Protein AF-A0A383CD96-F1 (afdb_monomer)

Solvent-accessible surface area (backbone atoms only — not comparable to full-atom values): 6194 Å² total; per-residue (Å²): 145,59,89,68,52,88,76,49,79,53,64,38,72,43,41,35,28,44,27,41,89,88,65,46,70,46,70,45,68,50,98,89,36,42,27,21,76,43,62,51,35,52,78,66,73,42,82,66,70,44,35,57,92,78,44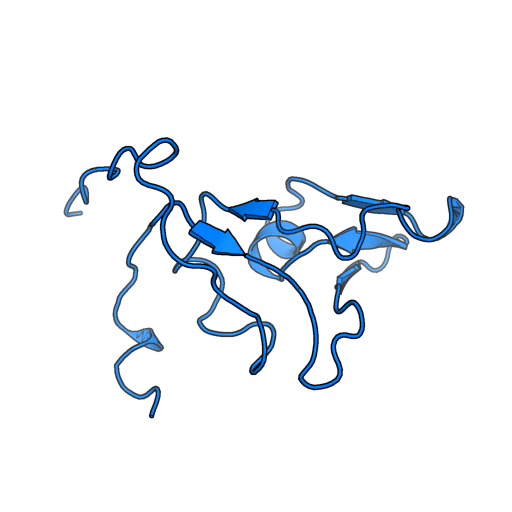,79,53,92,64,58,73,55,66,42,83,36,71,51,37,46,66,34,63,86,55,85,48,92,49,49,45,75,51,79,83,56,81,90,76,65,72,86,65,77,84,76,89,126

Structure (mmCIF, N/CA/C/O backbone):
data_AF-A0A383CD96-F1
#
_entry.id   AF-A0A383CD96-F1
#
loop_
_atom_site.group_PDB
_atom_site.id
_atom_site.type_symbol
_atom_site.label_atom_id
_atom_site.label_alt_id
_atom_site.label_comp_id
_atom_site.label_asym_id
_atom_site.label_entity_id
_atom_site.label_seq_id
_atom_site.pdbx_PDB_ins_code
_atom_site.Cartn_x
_atom_site.Cartn_y
_atom_site.Cartn_z
_atom_site.occupancy
_atom_site.B_iso_or_equiv
_atom_site.auth_seq_id
_atom_site.auth_comp_id
_atom_site.auth_asym_id
_atom_site.auth_atom_id
_atom_site.pdbx_PDB_model_num
ATOM 1 N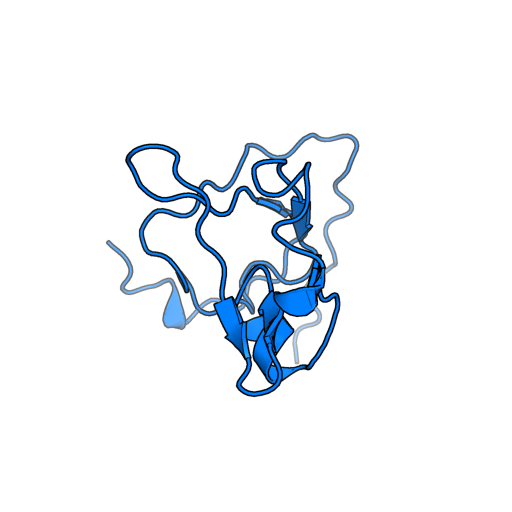 N . ARG A 1 1 ? 4.457 -5.296 23.159 1.00 46.69 1 ARG A N 1
ATOM 2 C CA . ARG A 1 1 ? 4.287 -4.030 22.399 1.00 46.69 1 ARG A CA 1
ATOM 3 C C . ARG A 1 1 ? 3.023 -3.998 21.518 1.00 46.69 1 ARG A C 1
ATOM 5 O O . ARG A 1 1 ? 2.662 -2.907 21.117 1.00 46.69 1 ARG A O 1
ATOM 12 N N . TYR A 1 2 ? 2.317 -5.122 21.285 1.00 45.22 2 TYR A N 1
ATOM 13 C CA . TYR A 1 2 ? 1.114 -5.165 20.420 1.00 45.22 2 TYR A CA 1
ATOM 14 C C . TYR A 1 2 ? -0.078 -5.966 20.994 1.00 45.22 2 TYR A C 1
ATOM 16 O O . TYR A 1 2 ? -1.048 -6.211 20.287 1.00 45.22 2 TYR A O 1
ATOM 24 N N . GLN A 1 3 ? -0.033 -6.372 22.271 1.00 43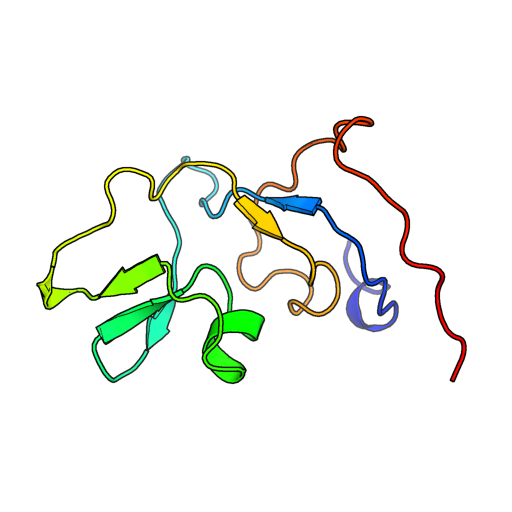.12 3 GLN A N 1
ATOM 25 C CA . GLN A 1 3 ? -1.032 -7.272 22.880 1.00 43.12 3 GLN A CA 1
ATOM 26 C C . GLN A 1 3 ? -2.462 -6.701 22.898 1.00 43.12 3 GLN A C 1
ATOM 28 O O . GLN A 1 3 ? -3.418 -7.464 22.906 1.00 43.12 3 GLN A O 1
ATOM 33 N N . GLU A 1 4 ? -2.613 -5.376 22.841 1.00 45.72 4 GLU A N 1
ATOM 34 C CA . GLU A 1 4 ? -3.921 -4.706 22.821 1.00 45.72 4 GLU A CA 1
ATOM 35 C C . GLU A 1 4 ? -4.382 -4.261 21.425 1.00 45.72 4 GLU A C 1
ATOM 37 O O . GLU A 1 4 ? -5.481 -3.728 21.288 1.00 45.72 4 GLU A O 1
ATOM 42 N N . MET A 1 5 ? -3.561 -4.441 20.382 1.00 47.12 5 MET A N 1
ATOM 43 C CA . MET A 1 5 ? -3.896 -3.944 19.040 1.00 47.12 5 MET A CA 1
ATOM 44 C C . MET A 1 5 ? -4.811 -4.898 18.271 1.00 47.12 5 MET A C 1
ATOM 46 O O . MET A 1 5 ? -5.645 -4.436 17.504 1.00 47.12 5 MET A O 1
ATOM 50 N N . CYS A 1 6 ? -4.739 -6.208 18.532 1.00 48.69 6 CYS A N 1
ATOM 51 C CA . CYS A 1 6 ? -5.646 -7.181 17.910 1.00 48.69 6 CYS A CA 1
ATOM 52 C C . CYS A 1 6 ? -7.104 -7.068 18.404 1.00 48.69 6 CYS A C 1
ATOM 54 O O . CYS A 1 6 ? -7.997 -7.603 17.757 1.00 48.69 6 CYS A O 1
ATOM 56 N N . GLY A 1 7 ? -7.352 -6.401 19.541 1.00 47.16 7 GLY A N 1
ATOM 57 C CA . GLY A 1 7 ? -8.683 -6.292 20.158 1.00 47.16 7 GLY A CA 1
ATOM 58 C C . GLY A 1 7 ? -9.409 -4.962 19.927 1.00 47.16 7 GLY A C 1
ATOM 59 O O . GLY A 1 7 ? -10.583 -4.848 20.265 1.00 47.16 7 GLY A O 1
ATOM 60 N N . LYS A 1 8 ? -8.737 -3.947 19.371 1.00 51.81 8 LYS A N 1
ATOM 61 C CA . LYS A 1 8 ? -9.308 -2.610 19.153 1.00 51.81 8 LYS A CA 1
ATOM 62 C C . LYS A 1 8 ? -9.524 -2.389 17.655 1.00 51.81 8 LYS A C 1
ATOM 64 O O . LYS A 1 8 ? -8.594 -2.012 16.951 1.00 51.81 8 LYS A O 1
ATOM 69 N N . GLN A 1 9 ? -10.750 -2.598 17.168 1.00 55.28 9 GLN A N 1
ATOM 70 C CA . GLN A 1 9 ? -11.148 -2.201 15.810 1.00 55.28 9 GLN A CA 1
ATOM 71 C C . GLN A 1 9 ? -11.437 -0.698 15.778 1.00 55.28 9 GLN A C 1
ATOM 73 O O . GLN A 1 9 ? -12.584 -0.259 15.797 1.00 55.28 9 GLN A O 1
ATOM 78 N N . ILE A 1 10 ? -10.384 0.112 15.808 1.00 63.81 10 ILE A N 1
ATOM 79 C CA . ILE A 1 10 ? -10.519 1.559 15.664 1.00 63.81 10 ILE A CA 1
ATOM 80 C C . ILE A 1 10 ? -10.443 1.871 14.173 1.00 63.81 10 ILE A C 1
ATOM 82 O O . ILE A 1 10 ? -9.355 1.850 13.610 1.00 63.81 10 ILE A O 1
ATOM 86 N N . LYS A 1 11 ? -11.586 2.151 13.537 1.00 69.88 11 LYS A N 1
ATOM 87 C CA . LYS A 1 11 ? -11.611 2.652 12.160 1.00 69.88 11 LYS A CA 1
ATOM 88 C C . LYS A 1 11 ? -11.269 4.132 12.148 1.00 69.88 11 LYS A C 1
ATOM 90 O O . LYS A 1 11 ? -12.053 4.957 12.609 1.00 69.88 11 LYS A O 1
ATOM 95 N N . GLU A 1 12 ? -10.130 4.474 11.568 1.00 72.12 12 GLU A N 1
ATOM 96 C CA . GLU A 1 12 ? -9.735 5.865 11.367 1.00 72.12 12 GLU A CA 1
ATOM 97 C C . GLU A 1 12 ? -9.307 6.113 9.925 1.00 72.12 12 GLU A C 1
ATOM 99 O O . GLU A 1 12 ? -8.856 5.216 9.214 1.00 72.12 12 GLU A O 1
ATOM 104 N N . THR A 1 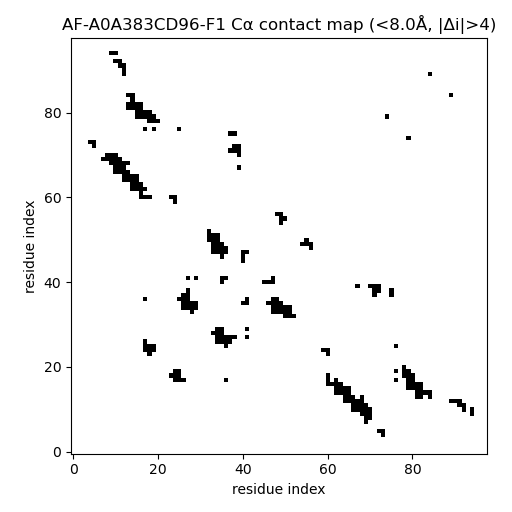13 ? -9.423 7.368 9.495 1.00 76.81 13 THR A N 1
ATOM 105 C CA . THR A 1 13 ? -8.722 7.821 8.294 1.00 76.81 13 THR A CA 1
ATOM 106 C C . THR A 1 13 ? -7.312 8.231 8.697 1.00 76.81 13 THR A C 1
ATOM 108 O O . THR A 1 13 ? -7.158 9.066 9.581 1.00 76.81 13 THR A O 1
ATOM 111 N N . ARG A 1 14 ? -6.278 7.641 8.096 1.00 75.50 14 ARG A N 1
ATOM 112 C CA . ARG A 1 14 ? -4.865 7.951 8.363 1.00 75.50 14 ARG A CA 1
ATOM 113 C C . ARG A 1 14 ? -4.106 8.180 7.069 1.00 75.50 14 ARG A C 1
ATOM 115 O O . ARG A 1 14 ? -4.466 7.633 6.032 1.00 75.50 14 ARG A O 1
ATOM 122 N N . ARG A 1 15 ? -3.030 8.964 7.134 1.00 80.81 15 ARG A N 1
ATOM 123 C CA . ARG A 1 15 ? -2.052 9.029 6.049 1.00 80.81 15 ARG A CA 1
ATOM 124 C C . ARG A 1 15 ? -0.979 7.967 6.299 1.00 80.81 15 ARG A C 1
ATOM 126 O O . ARG A 1 15 ? -0.334 7.992 7.344 1.00 80.81 15 ARG A O 1
ATOM 133 N N . CYS A 1 16 ? -0.820 7.030 5.373 1.00 78.06 16 CYS A N 1
ATOM 134 C CA . CYS A 1 16 ? 0.087 5.891 5.506 1.00 78.06 16 CYS A CA 1
ATOM 135 C C . CYS A 1 16 ? 1.108 5.891 4.372 1.00 78.06 16 CYS A C 1
ATOM 137 O O . CYS A 1 16 ? 0.757 6.199 3.235 1.00 78.06 16 CYS A O 1
ATOM 139 N N . ARG A 1 17 ? 2.343 5.490 4.664 1.00 80.62 17 ARG A N 1
ATOM 140 C CA . ARG A 1 17 ? 3.360 5.186 3.657 1.00 80.62 17 ARG A CA 1
ATOM 141 C C . ARG A 1 17 ? 3.783 3.723 3.796 1.00 80.62 17 ARG A C 1
ATOM 143 O O . ARG A 1 17 ? 4.109 3.258 4.888 1.00 80.62 17 ARG A O 1
ATOM 150 N N . THR A 1 18 ? 3.746 2.991 2.689 1.00 80.19 18 THR A N 1
ATOM 151 C CA . THR A 1 18 ? 3.997 1.546 2.637 1.00 80.19 18 THR A CA 1
ATOM 152 C C . THR A 1 18 ? 5.452 1.273 2.259 1.00 80.19 18 THR A C 1
ATOM 154 O O . THR A 1 18 ? 5.787 1.015 1.102 1.00 80.19 18 THR A O 1
ATOM 157 N N . VAL A 1 19 ? 6.328 1.375 3.255 1.00 79.44 19 VAL A N 1
ATOM 158 C CA . VAL A 1 19 ? 7.777 1.176 3.120 1.00 79.44 19 VAL A CA 1
ATOM 159 C C . VAL A 1 19 ? 8.311 0.202 4.173 1.00 79.44 19 VAL A C 1
ATOM 161 O O . VAL A 1 19 ? 7.620 -0.089 5.151 1.00 79.44 19 VAL A O 1
ATOM 164 N N . ASP A 1 20 ? 9.509 -0.341 3.954 1.00 76.88 20 ASP A N 1
ATOM 165 C CA . ASP A 1 20 ? 10.298 -1.011 4.995 1.00 76.88 20 ASP A CA 1
ATOM 166 C C . ASP A 1 20 ? 11.164 -0.013 5.799 1.00 76.88 20 ASP A C 1
ATOM 168 O O . ASP A 1 20 ? 11.115 1.197 5.567 1.00 76.88 20 ASP A O 1
ATOM 172 N N . TYR A 1 21 ? 11.951 -0.512 6.762 1.00 69.94 21 TYR A N 1
ATOM 173 C CA . TYR A 1 21 ? 12.841 0.321 7.588 1.00 69.94 21 TYR A CA 1
ATOM 174 C C . TYR A 1 21 ? 13.897 1.100 6.794 1.00 69.94 21 TYR A C 1
ATOM 176 O O . TYR A 1 2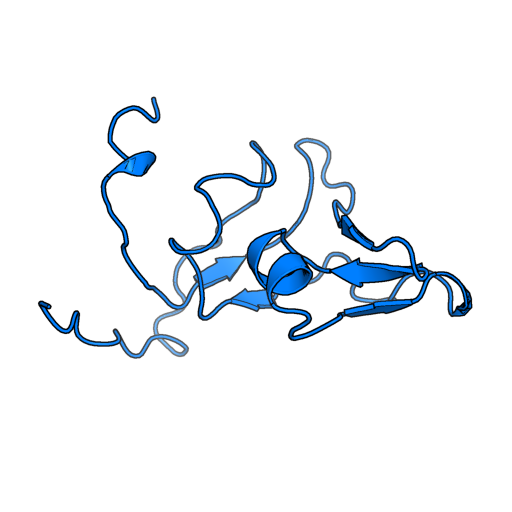1 ? 14.341 2.149 7.260 1.00 69.94 21 TYR A O 1
ATOM 184 N N . ASP A 1 22 ? 14.285 0.599 5.622 1.00 81.56 22 ASP A N 1
ATOM 185 C CA . ASP A 1 22 ? 15.289 1.215 4.756 1.00 81.56 22 ASP A CA 1
ATOM 186 C C . ASP A 1 22 ? 14.648 2.187 3.744 1.00 81.56 22 ASP A C 1
ATOM 188 O O . ASP A 1 22 ? 15.343 2.826 2.955 1.00 81.56 22 ASP A O 1
ATOM 192 N N . GLY A 1 23 ? 13.318 2.346 3.785 1.00 78.75 23 GLY A N 1
ATOM 193 C CA . GLY A 1 23 ? 12.563 3.248 2.921 1.00 78.75 23 GLY A CA 1
ATOM 194 C C . GLY A 1 23 ? 12.198 2.654 1.560 1.00 78.75 23 GLY A C 1
ATOM 195 O O . GLY A 1 23 ? 11.728 3.389 0.690 1.00 78.75 23 GLY A O 1
ATOM 196 N N . HIS A 1 24 ? 12.379 1.347 1.350 1.00 83.94 24 HIS A N 1
ATOM 197 C CA . HIS A 1 24 ? 11.981 0.702 0.103 1.00 83.94 24 HIS A CA 1
ATOM 198 C C . HIS A 1 24 ? 10.477 0.470 0.059 1.00 83.94 24 HIS A C 1
ATOM 200 O O . HIS A 1 24 ? 9.857 0.103 1.058 1.00 83.94 24 HIS A O 1
ATOM 206 N N . ALA A 1 25 ? 9.894 0.640 -1.127 1.00 83.19 25 ALA A N 1
ATOM 207 C CA . ALA A 1 25 ? 8.480 0.402 -1.358 1.00 83.19 25 ALA A CA 1
ATOM 208 C C . ALA A 1 25 ? 8.099 -1.040 -1.010 1.00 83.19 25 ALA A C 1
ATOM 210 O O . ALA A 1 25 ? 8.743 -1.996 -1.443 1.00 83.19 25 ALA A O 1
ATOM 211 N N . ARG A 1 26 ? 7.008 -1.193 -0.264 1.00 84.69 26 ARG A N 1
ATOM 212 C CA . ARG A 1 26 ? 6.526 -2.489 0.193 1.00 84.69 26 ARG A CA 1
ATOM 213 C C . ARG A 1 26 ? 5.045 -2.622 -0.108 1.00 84.69 26 ARG A C 1
ATOM 215 O O . ARG A 1 26 ? 4.212 -2.004 0.543 1.00 84.69 26 ARG A O 1
ATOM 222 N N . HIS A 1 27 ? 4.741 -3.441 -1.104 1.00 87.12 27 HIS A N 1
ATOM 223 C CA . HIS A 1 27 ? 3.397 -3.633 -1.639 1.00 87.12 27 HIS A CA 1
ATOM 224 C C . HIS A 1 27 ? 3.099 -5.115 -1.802 1.00 87.12 27 HIS A C 1
ATOM 226 O O . HIS A 1 27 ? 3.998 -5.956 -1.775 1.00 87.12 27 HIS A O 1
ATOM 232 N N . LEU A 1 28 ? 1.823 -5.432 -1.955 1.00 88.44 28 LEU A N 1
ATOM 233 C CA . LEU A 1 28 ? 1.350 -6.782 -2.224 1.00 88.44 28 LEU A CA 1
ATOM 234 C C . LEU A 1 28 ? 1.011 -6.911 -3.695 1.00 88.44 28 LEU A C 1
ATOM 236 O O . LEU A 1 28 ? 0.530 -5.958 -4.302 1.00 88.44 28 LEU A O 1
ATOM 240 N N . ILE A 1 29 ? 1.210 -8.104 -4.236 1.00 92.31 29 ILE A N 1
ATOM 241 C CA . ILE A 1 29 ? 0.847 -8.437 -5.607 1.00 92.31 29 ILE A CA 1
ATOM 242 C C . ILE A 1 29 ? -0.072 -9.655 -5.527 1.00 92.31 29 ILE A C 1
ATOM 244 O O . ILE A 1 29 ? 0.303 -10.668 -4.932 1.00 92.31 29 ILE A O 1
ATOM 248 N N . SER A 1 30 ? -1.291 -9.546 -6.049 1.00 94.31 30 SER A N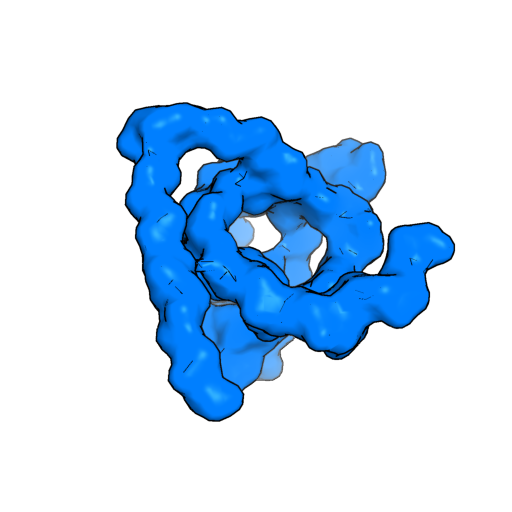 1
ATOM 249 C CA . SER A 1 30 ? -2.211 -10.680 -6.173 1.00 94.31 30 SER A CA 1
ATOM 250 C C . SER A 1 30 ? -1.755 -11.632 -7.278 1.00 94.31 30 SER A C 1
ATOM 252 O O . SER A 1 30 ? -0.870 -11.328 -8.075 1.00 94.31 30 SER A O 1
ATOM 254 N N . SER A 1 31 ? -2.356 -12.820 -7.333 1.00 95.31 31 SER A N 1
ATOM 255 C CA . SER A 1 31 ? -1.967 -13.867 -8.287 1.00 95.31 31 SER A CA 1
ATOM 256 C C . SER A 1 31 ? -2.184 -13.496 -9.756 1.00 95.31 31 SER A C 1
ATOM 258 O O . SER A 1 31 ? -1.601 -14.137 -10.623 1.00 95.31 31 SER A O 1
ATOM 260 N N . ASP A 1 32 ? -3.034 -12.509 -10.036 1.00 96.06 32 ASP A N 1
ATOM 261 C CA . ASP A 1 32 ? -3.246 -11.963 -11.378 1.00 96.06 32 ASP A CA 1
ATOM 262 C C . ASP A 1 32 ? -2.190 -10.916 -11.772 1.00 96.06 32 ASP A C 1
ATOM 264 O O . ASP A 1 32 ? -2.078 -10.620 -12.951 1.00 96.06 32 ASP A O 1
ATOM 268 N N . GLY A 1 33 ? -1.396 -10.404 -10.822 1.00 95.19 33 GLY A N 1
ATOM 269 C CA . GLY A 1 33 ? -0.423 -9.334 -11.047 1.00 95.19 33 GLY A CA 1
ATOM 270 C C . GLY A 1 33 ? -0.867 -7.946 -10.571 1.00 95.19 33 GLY A C 1
ATOM 271 O O . GLY A 1 33 ? -0.087 -6.994 -10.674 1.00 95.19 33 GLY A O 1
ATOM 272 N N . THR A 1 34 ? -2.076 -7.803 -10.018 1.00 96.25 34 THR A N 1
ATOM 273 C CA . THR A 1 34 ? -2.573 -6.530 -9.476 1.00 96.25 34 THR A CA 1
ATOM 274 C C . THR A 1 34 ? -1.839 -6.146 -8.182 1.00 96.25 34 THR A C 1
ATOM 276 O O . THR A 1 34 ? -1.592 -6.974 -7.308 1.00 96.25 34 THR A O 1
ATOM 279 N N . ILE A 1 35 ? -1.473 -4.870 -8.046 1.00 92.56 35 ILE A N 1
ATOM 280 C CA . ILE A 1 35 ? -0.656 -4.343 -6.944 1.00 92.56 35 ILE A CA 1
ATOM 281 C C . ILE A 1 35 ? -1.548 -3.615 -5.926 1.00 92.56 35 ILE A C 1
ATOM 283 O O . ILE A 1 35 ? -2.374 -2.776 -6.297 1.00 92.56 35 ILE A O 1
ATOM 287 N N . TYR A 1 36 ? -1.342 -3.883 -4.635 1.00 89.56 36 TYR A N 1
ATOM 288 C CA . TYR A 1 36 ? -2.105 -3.320 -3.518 1.00 89.56 36 TYR A CA 1
ATOM 289 C C . TYR A 1 36 ? -1.209 -2.805 -2.386 1.00 89.56 36 TYR A C 1
ATOM 291 O O . TYR A 1 36 ? -0.180 -3.394 -2.063 1.00 89.56 36 TYR A O 1
ATOM 299 N N . ASN A 1 37 ? -1.678 -1.759 -1.699 1.00 84.25 37 ASN A N 1
ATOM 300 C CA . ASN A 1 37 ? -0.985 -1.164 -0.548 1.00 84.25 37 ASN A CA 1
ATOM 301 C C . ASN A 1 37 ? -1.046 -2.021 0.733 1.00 84.25 37 ASN A C 1
ATOM 303 O O . ASN A 1 37 ? -0.194 -1.887 1.609 1.00 84.25 37 ASN A O 1
ATOM 307 N N . CYS A 1 38 ? -2.087 -2.844 0.910 1.00 80.38 38 CYS A N 1
ATOM 308 C CA . CYS A 1 38 ? -2.283 -3.647 2.124 1.00 80.38 38 CYS A CA 1
ATOM 309 C C . CYS A 1 38 ? -3.198 -4.860 1.883 1.00 80.38 38 CYS A C 1
ATOM 311 O O . CYS A 1 38 ? -3.929 -4.914 0.889 1.00 80.38 38 CYS A O 1
ATOM 313 N N . HIS A 1 39 ? -3.188 -5.827 2.806 1.00 82.31 39 HIS A N 1
ATOM 314 C CA . HIS A 1 39 ? -3.949 -7.074 2.693 1.00 82.31 39 HIS A CA 1
ATOM 315 C C . HIS A 1 39 ? -5.448 -6.809 2.753 1.00 82.31 39 HIS A C 1
ATOM 317 O O . HIS A 1 39 ? -6.212 -7.498 2.090 1.00 82.31 39 HIS A O 1
ATOM 323 N N . HIS A 1 40 ? -5.890 -5.807 3.519 1.00 82.88 40 HIS A N 1
ATOM 324 C CA . HIS A 1 40 ? -7.311 -5.465 3.586 1.00 82.88 40 HIS A CA 1
ATOM 325 C C . HIS A 1 40 ? -7.868 -5.061 2.217 1.00 82.88 40 HIS A C 1
ATOM 327 O O . HIS A 1 40 ? -8.972 -5.462 1.852 1.00 82.88 40 HIS A O 1
ATOM 333 N N . LEU A 1 41 ? -7.103 -4.266 1.466 1.00 85.19 41 LEU A N 1
ATOM 334 C CA . LEU A 1 41 ? -7.468 -3.841 0.119 1.00 85.19 41 LEU A CA 1
ATOM 335 C C . LEU A 1 41 ? -7.370 -4.993 -0.879 1.00 85.19 41 LEU A C 1
ATOM 337 O O . LEU A 1 41 ? -8.283 -5.150 -1.684 1.00 85.19 41 LEU A O 1
ATOM 341 N N . LEU A 1 42 ? -6.336 -5.831 -0.761 1.00 88.19 42 LEU A N 1
ATOM 342 C CA . LEU A 1 42 ? -6.182 -7.040 -1.570 1.00 88.19 42 LEU A CA 1
ATOM 343 C C . LEU A 1 42 ? -7.358 -8.008 -1.367 1.00 88.19 42 LEU A C 1
ATOM 345 O O . LEU A 1 42 ? -8.016 -8.372 -2.329 1.00 88.19 42 LEU A O 1
ATOM 349 N N . TYR A 1 43 ? -7.691 -8.378 -0.126 1.00 85.69 43 TYR A N 1
ATOM 350 C CA . TYR A 1 43 ? -8.778 -9.325 0.169 1.00 85.69 43 TYR A CA 1
ATOM 351 C C . TYR A 1 43 ? -10.166 -8.803 -0.192 1.00 85.69 43 TYR A C 1
ATOM 353 O O . TYR A 1 43 ? -11.082 -9.592 -0.405 1.00 85.69 43 TYR A O 1
ATOM 361 N N . LYS A 1 44 ? -10.346 -7.481 -0.223 1.00 87.06 44 LYS A N 1
ATOM 362 C CA . LYS A 1 44 ? -11.589 -6.861 -0.693 1.00 87.06 44 LYS A CA 1
ATOM 363 C C . LYS A 1 44 ? -11.570 -6.541 -2.185 1.00 87.06 44 LYS A C 1
ATOM 365 O O . LYS A 1 44 ? -12.582 -6.044 -2.670 1.00 87.06 44 LYS A O 1
ATOM 370 N N . GLU A 1 45 ? -10.441 -6.752 -2.859 1.00 86.94 45 GLU A N 1
ATOM 371 C CA . GLU A 1 45 ? -10.198 -6.363 -4.250 1.00 86.94 45 GLU A CA 1
ATOM 372 C C . GLU A 1 45 ? -10.554 -4.885 -4.512 1.00 86.94 45 GLU A C 1
ATOM 374 O O . GLU A 1 45 ? -11.175 -4.523 -5.509 1.00 86.94 45 GLU A O 1
ATOM 379 N N . LYS A 1 46 ? -10.182 -3.994 -3.582 1.00 87.19 46 LYS A N 1
ATOM 380 C CA . LYS A 1 46 ? -10.486 -2.553 -3.646 1.00 87.19 46 LYS A CA 1
ATOM 381 C C . LYS A 1 46 ? -9.233 -1.709 -3.794 1.00 87.19 46 LYS A C 1
ATOM 383 O O . LYS A 1 46 ? -8.211 -2.002 -3.190 1.00 87.19 46 LYS A O 1
ATOM 388 N N . HIS A 1 47 ? -9.367 -0.593 -4.510 1.00 86.75 47 HIS A N 1
ATOM 389 C CA . HIS A 1 47 ? -8.325 0.432 -4.655 1.00 86.75 47 HIS A CA 1
ATOM 390 C C . HIS A 1 47 ? -6.944 -0.135 -5.060 1.00 86.75 47 HIS A C 1
ATOM 392 O O . HIS A 1 47 ? -5.960 0.128 -4.361 1.00 86.75 47 HIS A O 1
ATOM 398 N N . PRO A 1 48 ? -6.854 -0.919 -6.156 1.00 91.25 48 PRO A N 1
ATOM 399 C CA . PRO A 1 48 ? -5.561 -1.329 -6.692 1.00 91.25 48 PRO A CA 1
ATOM 400 C C . PRO A 1 48 ? -4.753 -0.094 -7.106 1.00 91.25 48 PRO A C 1
ATOM 402 O O . PRO A 1 48 ? -5.321 0.905 -7.554 1.00 91.25 48 PRO A O 1
ATOM 405 N N . ILE A 1 49 ? -3.43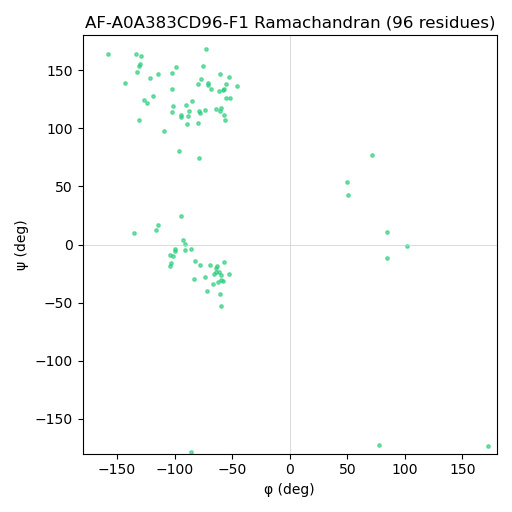2 -0.162 -6.958 1.00 90.06 49 ILE A N 1
ATOM 406 C CA . ILE A 1 49 ? -2.526 0.943 -7.313 1.00 90.06 49 ILE A CA 1
ATOM 407 C C . ILE A 1 49 ? -1.777 0.721 -8.623 1.00 90.06 49 ILE A C 1
ATOM 409 O O . ILE A 1 49 ? -1.116 1.633 -9.107 1.00 90.06 49 ILE A O 1
ATOM 413 N N . GLY A 1 50 ? -1.865 -0.473 -9.202 1.00 92.62 50 GLY A N 1
ATOM 414 C CA . GLY A 1 50 ? -1.187 -0.790 -10.449 1.00 92.62 50 GLY A CA 1
ATOM 415 C C . GLY A 1 50 ? -1.280 -2.265 -10.803 1.00 92.62 50 GLY A C 1
ATOM 416 O O . GLY A 1 50 ? -1.966 -3.034 -10.133 1.00 92.62 50 GLY A O 1
ATOM 417 N N . HIS A 1 51 ? -0.567 -2.642 -11.857 1.00 95.44 51 HIS A N 1
ATOM 418 C CA . HIS A 1 51 ? -0.433 -4.015 -12.327 1.00 95.44 51 HIS A CA 1
ATOM 419 C C . HIS A 1 51 ? 0.992 -4.218 -12.839 1.00 95.44 51 HIS A C 1
ATOM 421 O O . HIS A 1 51 ? 1.508 -3.334 -13.523 1.00 95.44 51 HIS A O 1
ATOM 427 N N . ILE A 1 52 ? 1.613 -5.360 -12.543 1.00 94.50 52 ILE A N 1
ATOM 428 C CA . ILE A 1 52 ? 3.030 -5.614 -12.863 1.00 94.50 52 ILE A CA 1
ATOM 429 C C . ILE A 1 52 ? 3.363 -5.495 -14.357 1.00 94.50 52 ILE A C 1
ATOM 431 O O . ILE A 1 52 ? 4.452 -5.043 -14.700 1.00 94.50 52 ILE A O 1
ATOM 435 N N . ASP A 1 53 ? 2.419 -5.824 -15.241 1.00 96.75 53 ASP A N 1
ATOM 436 C CA . ASP A 1 53 ? 2.602 -5.711 -16.698 1.00 96.75 53 ASP A CA 1
ATOM 437 C C . ASP A 1 53 ? 2.797 -4.264 -17.171 1.00 96.75 53 ASP A C 1
ATOM 439 O O . ASP A 1 53 ? 3.395 -4.025 -18.217 1.00 96.75 53 ASP A O 1
ATOM 443 N N . ASN A 1 54 ? 2.322 -3.292 -16.388 1.00 94.75 54 ASN A N 1
ATOM 444 C CA . ASN A 1 54 ? 2.489 -1.866 -16.667 1.00 94.75 54 ASN A CA 1
ATOM 445 C C . ASN A 1 54 ? 3.735 -1.282 -15.978 1.00 94.75 54 ASN A C 1
ATOM 447 O O . ASN A 1 54 ? 3.966 -0.076 -16.044 1.00 94.75 54 ASN A O 1
ATOM 451 N N . GLY A 1 55 ? 4.529 -2.122 -15.307 1.00 90.94 55 GLY A N 1
ATOM 452 C CA . GLY A 1 55 ? 5.618 -1.697 -14.439 1.00 90.94 55 GLY A CA 1
ATOM 453 C C . GLY A 1 55 ? 5.141 -1.192 -13.074 1.00 90.94 55 GLY A C 1
ATOM 454 O O . GLY A 1 55 ? 3.976 -1.314 -12.691 1.00 90.94 55 GLY A O 1
ATOM 455 N N . TRP A 1 56 ? 6.080 -0.639 -12.306 1.00 87.00 56 TRP A N 1
ATOM 456 C CA . TRP A 1 56 ? 5.786 -0.063 -10.995 1.00 87.00 56 TRP A CA 1
ATOM 457 C C . TRP A 1 56 ? 5.190 1.347 -11.135 1.00 87.00 56 TRP A C 1
ATOM 459 O O . TRP A 1 56 ? 5.712 2.133 -11.927 1.00 87.00 56 TRP A O 1
ATOM 469 N N . PRO A 1 57 ? 4.150 1.703 -10.356 1.00 86.50 57 PRO A N 1
ATOM 470 C CA . PRO A 1 57 ? 3.635 3.070 -10.311 1.00 86.50 57 PRO A CA 1
ATOM 471 C C . PRO A 1 57 ? 4.732 4.080 -9.949 1.00 86.50 57 PRO A C 1
ATOM 473 O O . PRO A 1 57 ? 5.517 3.846 -9.033 1.00 86.50 57 PRO A O 1
ATOM 476 N N . GLU A 1 58 ? 4.772 5.233 -10.619 1.00 86.38 58 GLU A N 1
ATOM 477 C CA . GLU A 1 58 ? 5.784 6.271 -10.352 1.00 86.38 58 GLU A CA 1
ATOM 478 C C . GLU A 1 58 ? 5.688 6.830 -8.921 1.00 86.38 58 GLU A C 1
ATOM 480 O O . GLU A 1 58 ? 6.692 7.163 -8.297 1.00 86.38 58 GLU A O 1
ATOM 485 N N . ASN A 1 59 ? 4.476 6.873 -8.370 1.00 83.44 59 ASN A N 1
ATOM 486 C CA . ASN A 1 59 ? 4.151 7.383 -7.040 1.00 83.44 59 ASN A CA 1
ATOM 487 C C . ASN A 1 59 ? 4.102 6.283 -5.962 1.00 83.44 59 ASN A C 1
ATOM 489 O O . ASN A 1 59 ? 3.432 6.431 -4.942 1.00 83.44 59 ASN A O 1
ATOM 493 N N . ILE A 1 60 ? 4.796 5.162 -6.166 1.00 84.88 60 ILE A N 1
ATOM 494 C CA . ILE A 1 60 ? 4.731 3.984 -5.285 1.00 84.88 60 ILE A CA 1
ATOM 495 C C . ILE A 1 60 ? 5.232 4.223 -3.844 1.00 84.88 60 ILE A C 1
ATOM 497 O O . ILE A 1 60 ? 4.923 3.444 -2.940 1.00 84.88 60 ILE A O 1
ATOM 501 N N . LEU A 1 61 ? 6.001 5.294 -3.623 1.00 84.25 61 LEU A N 1
ATOM 502 C CA . LEU A 1 61 ? 6.502 5.726 -2.309 1.00 84.25 61 LEU A CA 1
ATOM 503 C C . LEU A 1 61 ? 5.677 6.863 -1.687 1.00 84.25 61 LEU A C 1
ATOM 505 O O . LEU A 1 61 ? 5.931 7.265 -0.542 1.00 84.25 61 LEU A O 1
ATOM 509 N N . ASP A 1 62 ? 4.705 7.402 -2.424 1.00 84.00 62 ASP A N 1
ATOM 510 C CA . ASP A 1 62 ? 3.918 8.524 -1.943 1.00 84.00 62 ASP A CA 1
ATOM 511 C C . ASP A 1 62 ? 2.980 8.075 -0.821 1.00 84.00 62 ASP A C 1
ATOM 513 O O . ASP A 1 62 ? 2.358 7.011 -0.897 1.00 84.00 62 ASP A O 1
ATOM 517 N N . PRO A 1 63 ? 2.828 8.878 0.245 1.00 80.31 63 PRO A N 1
ATOM 518 C CA . PRO A 1 63 ? 1.888 8.531 1.289 1.00 80.31 63 PRO A CA 1
ATOM 519 C C . PRO A 1 63 ? 0.445 8.636 0.789 1.00 80.31 63 PRO A C 1
ATOM 521 O O . PRO A 1 63 ? 0.038 9.669 0.251 1.00 80.31 63 PRO A O 1
ATOM 524 N N . ILE A 1 64 ? -0.353 7.617 1.085 1.00 78.75 64 ILE A N 1
ATOM 525 C CA . ILE A 1 64 ? -1.767 7.518 0.726 1.00 78.75 64 ILE A CA 1
ATOM 526 C C . ILE A 1 64 ? -2.675 7.903 1.895 1.00 78.75 64 ILE A C 1
ATOM 528 O O . ILE A 1 64 ? -2.323 7.727 3.061 1.00 78.75 64 ILE A O 1
ATOM 532 N N . VAL A 1 65 ? -3.881 8.386 1.594 1.00 79.81 65 VAL A N 1
ATOM 533 C CA . VAL A 1 65 ? -4.943 8.544 2.597 1.00 79.81 65 VAL A CA 1
ATOM 534 C C . VAL A 1 65 ? -5.739 7.241 2.666 1.00 79.81 65 VAL A C 1
ATOM 536 O O . VAL A 1 65 ? -6.445 6.879 1.729 1.00 79.81 65 VAL A O 1
ATOM 539 N N . CYS A 1 66 ? -5.612 6.523 3.777 1.00 76.69 66 CYS A N 1
ATOM 540 C CA . CYS A 1 66 ? -6.284 5.259 4.043 1.00 76.69 66 CYS A CA 1
ATOM 541 C C . CYS A 1 66 ? -7.480 5.481 4.971 1.00 76.69 66 CYS A C 1
ATOM 543 O O . CYS A 1 66 ? -7.302 5.904 6.109 1.00 76.69 66 CYS A O 1
ATOM 545 N N . GLY A 1 67 ? -8.690 5.160 4.509 1.00 76.44 67 GLY A N 1
ATOM 546 C CA . GLY A 1 67 ? -9.917 5.214 5.317 1.00 76.44 67 GLY A CA 1
ATOM 547 C C . GLY A 1 67 ? -10.204 3.951 6.139 1.00 76.44 67 GLY A C 1
ATOM 548 O O . GLY A 1 67 ? -11.192 3.911 6.866 1.00 76.44 67 GLY A O 1
ATOM 549 N N . GLU A 1 68 ? -9.382 2.909 6.000 1.00 74.88 68 GLU A N 1
ATOM 550 C CA . GLU A 1 68 ? -9.584 1.582 6.607 1.00 74.88 68 GLU A CA 1
ATOM 551 C C . GLU A 1 68 ? -8.506 1.248 7.655 1.00 74.88 68 GLU A C 1
ATOM 553 O O . GLU A 1 68 ? -8.326 0.086 8.029 1.00 74.88 68 GLU A O 1
ATOM 558 N N . TYR A 1 69 ? -7.769 2.254 8.141 1.00 74.88 69 TYR A N 1
ATOM 559 C CA . TYR A 1 69 ? -6.786 2.053 9.204 1.00 74.88 69 TYR A CA 1
ATOM 560 C C . TYR A 1 69 ? -7.468 1.436 10.435 1.00 74.88 69 TYR A C 1
ATOM 562 O O . TYR A 1 69 ? -8.559 1.859 10.807 1.00 74.88 69 TYR A O 1
ATOM 570 N N . GLY A 1 70 ? -6.840 0.407 11.015 1.00 69.44 70 GLY A N 1
ATOM 571 C CA . GLY A 1 70 ? -7.380 -0.413 12.110 1.00 69.44 70 GLY A CA 1
ATOM 572 C C . GLY A 1 70 ? -8.294 -1.572 11.687 1.00 69.44 70 GLY A C 1
ATOM 573 O O . GLY A 1 70 ? -8.554 -2.455 12.502 1.00 69.44 70 GLY A O 1
ATOM 574 N N . HIS A 1 71 ? -8.727 -1.621 10.421 1.00 72.44 71 HIS A N 1
ATOM 575 C CA . HIS A 1 71 ? -9.270 -2.832 9.780 1.00 72.44 71 HIS A CA 1
ATOM 576 C C . HIS A 1 71 ? -8.287 -3.491 8.816 1.00 72.44 71 HIS A C 1
ATOM 578 O O . HIS A 1 71 ? -8.437 -4.670 8.481 1.00 72.44 71 HIS A O 1
ATOM 584 N N . CYS A 1 72 ? -7.272 -2.753 8.370 1.00 65.00 72 CYS A N 1
ATOM 585 C CA . CYS A 1 72 ? -5.985 -3.365 8.087 1.00 65.00 72 CYS A CA 1
ATOM 586 C C . CYS A 1 72 ? -5.606 -4.146 9.345 1.00 65.00 72 CYS A C 1
ATOM 588 O O . CYS A 1 72 ? -5.636 -3.557 10.431 1.00 65.00 72 CYS A O 1
ATOM 590 N N . ASN A 1 73 ? -5.295 -5.442 9.233 1.00 52.31 73 ASN A N 1
ATOM 591 C CA . ASN A 1 73 ? -4.701 -6.153 10.364 1.00 52.31 73 ASN A CA 1
ATOM 592 C C . ASN A 1 73 ? -3.592 -5.259 10.930 1.00 52.31 73 ASN A C 1
ATOM 594 O O . ASN A 1 73 ? -2.882 -4.631 10.133 1.00 52.31 73 ASN A O 1
ATOM 598 N N . PRO A 1 74 ? -3.474 -5.109 12.262 1.00 46.81 74 PRO A N 1
ATOM 599 C CA . PRO A 1 74 ? -2.417 -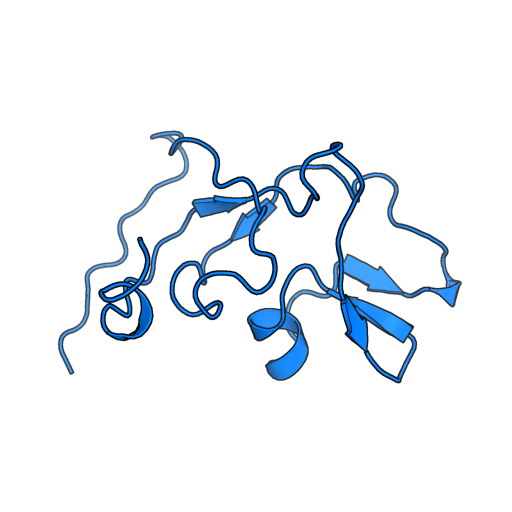4.282 12.813 1.00 46.81 74 PRO A CA 1
ATOM 600 C C . PRO A 1 74 ? -1.093 -4.830 12.263 1.00 46.81 74 PRO A C 1
ATOM 602 O O . PRO A 1 74 ? -0.683 -5.925 12.635 1.00 46.81 74 PRO A O 1
ATOM 605 N N . CYS A 1 75 ? -0.480 -4.087 11.335 1.00 54.78 75 CYS A N 1
ATOM 606 C CA . CYS A 1 75 ? 0.760 -4.423 10.635 1.00 54.78 75 CYS A CA 1
ATOM 607 C C . CYS A 1 75 ? 0.682 -5.562 9.590 1.00 54.78 75 CYS A C 1
ATOM 609 O O . CYS A 1 75 ? 1.246 -6.631 9.806 1.00 54.78 75 CYS A O 1
ATOM 611 N N . ASP A 1 76 ? 0.145 -5.309 8.391 1.00 56.88 76 ASP A N 1
ATOM 612 C CA . ASP A 1 76 ? 0.525 -6.131 7.218 1.00 56.88 76 ASP A CA 1
ATOM 613 C C . ASP A 1 76 ? 2.038 -6.049 6.955 1.00 56.88 76 ASP A C 1
ATOM 615 O O . ASP A 1 76 ? 2.691 -7.010 6.555 1.00 56.88 76 ASP A O 1
ATOM 619 N N . PHE A 1 77 ? 2.622 -4.903 7.300 1.00 59.81 77 PHE A N 1
ATOM 620 C CA . PHE A 1 77 ? 4.053 -4.696 7.373 1.00 59.81 77 PHE A CA 1
ATOM 621 C C . PHE A 1 77 ? 4.372 -4.130 8.754 1.00 59.81 77 PHE A C 1
ATOM 623 O O . PHE A 1 77 ? 3.798 -3.120 9.163 1.00 59.81 77 PHE A O 1
ATOM 630 N N . ARG A 1 78 ? 5.266 -4.800 9.490 1.00 59.84 78 ARG A N 1
ATOM 631 C CA . ARG A 1 78 ? 5.726 -4.389 10.832 1.00 59.84 78 ARG A CA 1
ATOM 632 C C . ARG A 1 78 ? 6.231 -2.937 10.861 1.00 59.84 78 ARG A C 1
ATOM 634 O O . ARG A 1 78 ? 6.152 -2.287 11.900 1.00 59.84 78 ARG A O 1
ATOM 641 N N . ASP A 1 79 ? 6.673 -2.452 9.705 1.00 63.84 79 ASP A N 1
ATOM 642 C CA . ASP A 1 79 ? 7.501 -1.260 9.555 1.00 63.84 79 ASP A CA 1
ATOM 643 C C . ASP A 1 79 ? 6.773 -0.158 8.762 1.00 63.84 79 ASP A C 1
ATOM 645 O O . ASP A 1 79 ? 7.385 0.822 8.356 1.00 63.84 79 ASP A O 1
ATOM 649 N N . MET A 1 80 ? 5.455 -0.305 8.553 1.00 67.00 80 MET A N 1
ATOM 650 C CA . MET A 1 80 ? 4.641 0.705 7.874 1.00 67.00 80 MET A CA 1
ATOM 651 C C . MET A 1 80 ? 4.656 2.026 8.655 1.00 67.00 80 MET A C 1
ATOM 653 O O . MET A 1 80 ? 4.398 2.061 9.861 1.00 67.00 80 MET A O 1
ATOM 657 N N . GLU A 1 81 ? 4.890 3.127 7.945 1.00 72.00 81 GLU A N 1
ATOM 658 C CA . GLU A 1 81 ? 4.913 4.462 8.529 1.00 72.00 81 GLU A CA 1
ATOM 659 C C . GLU A 1 81 ? 3.493 5.052 8.546 1.00 72.00 81 GLU A C 1
ATOM 661 O O . GLU A 1 81 ? 2.878 5.303 7.504 1.00 72.00 81 GLU A O 1
ATOM 666 N N . VAL A 1 82 ? 2.960 5.280 9.750 1.00 73.94 82 VAL A N 1
ATOM 667 C CA . VAL A 1 82 ? 1.714 6.028 9.962 1.00 73.94 82 VAL A CA 1
ATOM 668 C C . VAL A 1 82 ? 2.087 7.477 10.233 1.00 73.94 82 VAL A C 1
ATOM 670 O O . VAL A 1 82 ? 2.647 7.798 11.283 1.00 73.94 82 VAL A O 1
ATOM 673 N N . LEU A 1 83 ? 1.785 8.353 9.282 1.00 71.31 83 LEU A N 1
ATOM 674 C CA . LEU A 1 83 ? 2.134 9.762 9.386 1.00 71.31 83 LEU A CA 1
ATOM 675 C C . LEU A 1 83 ? 1.199 10.490 10.368 1.00 71.31 83 LEU A C 1
ATOM 677 O O . LEU A 1 83 ? 0.045 10.075 10.560 1.00 71.31 83 LEU A O 1
ATOM 681 N N . PRO A 1 84 ? 1.669 11.591 10.989 1.00 68.25 84 PRO A N 1
ATOM 682 C CA . PRO A 1 84 ? 0.836 12.428 11.837 1.00 68.25 84 PRO A CA 1
ATOM 683 C C . PRO A 1 84 ? -0.444 12.863 11.123 1.00 68.25 84 PRO A C 1
ATOM 685 O O . PRO A 1 84 ? -0.455 13.128 9.920 1.00 68.25 84 PRO A O 1
ATOM 688 N N . ALA A 1 85 ? -1.526 12.946 11.892 1.00 63.59 85 ALA A N 1
ATOM 689 C CA . ALA A 1 85 ? -2.802 13.424 11.398 1.00 63.59 85 ALA A CA 1
ATOM 690 C C . ALA A 1 85 ? -2.701 14.898 10.982 1.00 63.59 85 ALA A C 1
ATOM 692 O O . ALA A 1 85 ? -2.459 15.754 11.829 1.00 63.59 85 ALA A O 1
ATOM 693 N N . ASP A 1 86 ? -2.908 15.198 9.700 1.00 60.22 86 ASP A N 1
ATOM 694 C CA . ASP A 1 86 ? -3.119 16.572 9.242 1.00 60.22 86 ASP A CA 1
ATOM 695 C C . ASP A 1 86 ? -4.567 16.971 9.545 1.00 60.22 86 ASP A C 1
ATOM 697 O O . ASP A 1 86 ? -5.499 16.394 8.987 1.00 60.22 86 ASP A O 1
ATOM 701 N N . SER A 1 87 ? -4.778 17.945 10.430 1.00 55.78 87 SER A N 1
ATOM 702 C CA . SER A 1 87 ? -6.105 18.372 10.898 1.00 55.78 87 SER A CA 1
ATOM 703 C C . SER A 1 87 ? -7.064 18.811 9.781 1.00 55.78 87 SER A C 1
ATOM 705 O O . SER A 1 87 ? -8.271 18.860 10.011 1.00 55.78 87 SER A O 1
ATOM 707 N N . SER A 1 88 ? -6.564 19.074 8.570 1.00 57.69 88 SER A N 1
ATOM 708 C CA . SER A 1 88 ? -7.367 19.412 7.389 1.00 57.69 88 SER A CA 1
ATOM 709 C C . SER A 1 88 ? -8.040 18.212 6.698 1.00 57.69 88 SER A C 1
ATOM 711 O O . SER A 1 88 ? -8.997 18.400 5.946 1.00 57.69 88 SER A O 1
ATOM 713 N N . ILE A 1 89 ? -7.589 16.978 6.963 1.00 53.97 89 ILE A N 1
ATOM 714 C CA . ILE A 1 89 ? -8.061 15.748 6.290 1.00 53.97 89 ILE A CA 1
ATOM 715 C C . ILE A 1 89 ? -9.035 14.948 7.182 1.00 53.97 89 ILE A C 1
ATOM 717 O O . ILE A 1 89 ? -9.781 14.090 6.707 1.00 53.97 89 ILE A O 1
ATOM 721 N N . TYR A 1 90 ? -9.081 15.234 8.485 1.00 52.84 90 TYR A N 1
ATOM 722 C CA . TYR A 1 90 ? -9.765 14.390 9.465 1.00 52.84 90 TYR A CA 1
ATOM 723 C C . TYR A 1 90 ? -11.198 14.850 9.728 1.00 52.84 90 TYR A C 1
ATOM 725 O O . TYR A 1 90 ? -11.439 15.843 10.410 1.00 52.84 90 TYR A O 1
ATOM 733 N N . LYS A 1 91 ? -12.167 14.041 9.290 1.00 48.03 91 LYS A N 1
ATOM 734 C CA . LYS A 1 91 ? -13.451 13.923 9.990 1.00 48.03 91 LYS A CA 1
ATOM 735 C C . LYS A 1 91 ? -13.417 12.617 10.785 1.00 48.03 91 LYS A C 1
ATOM 737 O O . LYS A 1 91 ? -13.343 11.560 10.158 1.00 48.03 91 LYS A O 1
ATOM 742 N N . PRO A 1 92 ? -13.429 12.646 12.129 1.00 42.88 92 PRO A N 1
ATOM 743 C CA . PRO A 1 92 ? -13.571 11.422 12.903 1.00 42.88 92 PRO A CA 1
ATOM 744 C C . PRO A 1 92 ? -14.903 10.770 12.520 1.00 42.88 92 PRO A C 1
ATOM 746 O O . PRO A 1 92 ? -15.965 11.369 12.688 1.00 42.88 92 PRO A O 1
ATOM 749 N N . VAL A 1 93 ? -14.846 9.563 11.958 1.00 45.81 93 VAL A N 1
ATOM 750 C CA . VAL A 1 93 ? -16.048 8.754 11.758 1.00 45.81 93 VAL A CA 1
ATOM 751 C C . VAL A 1 93 ? -16.444 8.250 13.137 1.00 45.81 93 VAL A C 1
ATOM 753 O O . VAL A 1 93 ? -15.677 7.552 13.797 1.00 45.81 93 VAL A O 1
ATOM 756 N N . SER A 1 94 ? -17.612 8.679 13.605 1.00 38.78 94 SER A N 1
ATOM 757 C CA . SER A 1 94 ? -18.175 8.268 14.885 1.00 38.78 94 SER A CA 1
ATOM 758 C C . SER A 1 94 ? -18.262 6.742 14.937 1.00 38.78 94 SER A C 1
ATOM 760 O O . SER A 1 94 ? -18.841 6.127 14.042 1.00 38.78 94 SER A O 1
ATOM 762 N N . LEU A 1 95 ? -17.680 6.140 15.976 1.00 40.56 95 LEU A N 1
ATOM 763 C CA . LEU A 1 95 ? -17.820 4.716 16.268 1.00 40.56 95 LEU A CA 1
ATOM 764 C C . LEU A 1 95 ? -19.313 4.401 16.424 1.00 40.56 95 LEU A C 1
ATOM 766 O O . LEU A 1 95 ? -19.957 4.870 17.363 1.00 40.56 95 LEU A O 1
ATOM 770 N N . ILE A 1 96 ? -19.873 3.639 15.486 1.00 35.78 96 ILE A N 1
ATOM 771 C CA . ILE A 1 96 ? -21.194 3.041 15.656 1.00 35.78 96 ILE A CA 1
ATOM 772 C C . ILE A 1 96 ? -20.958 1.812 16.530 1.00 35.78 96 ILE A C 1
ATOM 774 O O . ILE A 1 96 ? -20.401 0.821 16.063 1.00 35.78 96 ILE A O 1
ATOM 778 N N . ASN A 1 97 ? -21.321 1.907 17.809 1.00 33.03 97 ASN A N 1
ATOM 779 C CA . ASN A 1 97 ? -21.405 0.737 18.676 1.00 33.03 97 ASN A CA 1
ATOM 780 C C . ASN A 1 97 ? -22.439 -0.224 18.069 1.00 33.03 97 ASN A C 1
ATOM 782 O O . ASN A 1 97 ? -23.617 0.127 17.988 1.00 33.03 97 ASN A O 1
ATOM 786 N N . THR A 1 98 ? -21.994 -1.401 17.635 1.00 35.22 98 THR A N 1
ATOM 787 C CA . THR A 1 98 ? -22.849 -2.563 17.349 1.00 35.22 98 THR A CA 1
ATOM 788 C C . THR A 1 98 ? -22.760 -3.552 18.489 1.00 35.22 98 THR A C 1
ATOM 790 O O . THR A 1 98 ? -21.606 -3.861 18.865 1.00 35.22 98 THR A O 1
#

pLDDT: mean 72.58, std 17.37, range [33.03, 96.75]

Secondary structure (DSSP, 8-state):
--TTTTT----EEEEEE-B-TT--B--EE-TTSEEESSHHHHHTT-S--EEGGG---TTTTSPEEEEEETTS-TTSSTT-EEPPP-TTT---------

Sequence (98 aa):
RYQEMCGKQIKETRRCRTVDYDGHARHLISSDGTIYNCHHLLYKEKHPIGHIDNGWPENILDPIVCGEYGH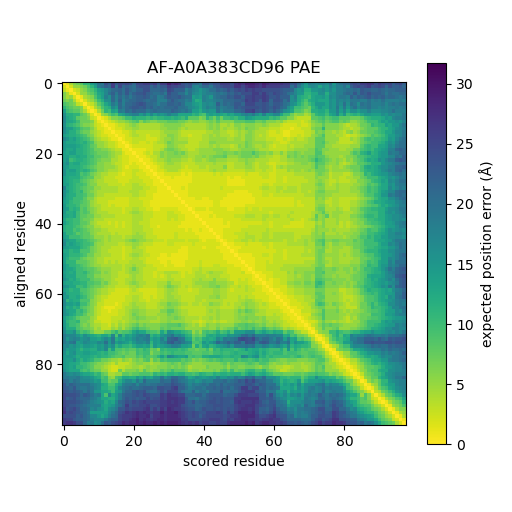CNPCDFRDMEVLPADSSIYKPVSLINT

Radius of gyration: 14.19 Å; Cα contacts (8 Å, |Δi|>4): 147; chains: 1; bounding box: 38×33×40 Å

Mean predicted aligned error: 9.52 Å

Foldseek 3Di:
DCPCLQPDQQQFWFWKFQAAPVLHQDWDADPQQFIGSAVLCVVVVHDTPDGPVVPDDPCSGPTDTDRRPSVRRPCPPPGIDTDDDDPVPDDRDDDDDD

Organism: NCBI:txid408172